Protein AF-A0AAV6YDJ7-F1 (afdb_monomer)

Structure (mmCIF, N/CA/C/O backbone):
data_AF-A0AAV6YDJ7-F1
#
_entry.id   AF-A0AAV6YDJ7-F1
#
loop_
_atom_site.group_PDB
_atom_site.id
_atom_site.type_symbol
_atom_site.label_atom_id
_atom_site.label_alt_id
_atom_site.label_comp_id
_atom_site.label_asym_id
_atom_site.label_entity_id
_atom_site.label_seq_id
_atom_site.pdbx_PDB_ins_code
_atom_site.Cartn_x
_atom_site.Cartn_y
_atom_site.Cartn_z
_atom_site.occupancy
_atom_site.B_iso_or_equiv
_atom_site.auth_seq_id
_atom_site.auth_comp_id
_atom_site.auth_asym_id
_atom_site.auth_atom_id
_atom_site.pdbx_PDB_model_num
ATOM 1 N N . MET A 1 1 ? 28.295 -20.569 -13.946 1.00 47.78 1 MET A N 1
ATOM 2 C CA . MET A 1 1 ? 28.228 -19.165 -14.421 1.00 47.78 1 MET A CA 1
ATOM 3 C C . MET A 1 1 ? 26.768 -18.734 -14.676 1.00 47.78 1 MET A C 1
ATOM 5 O O . MET A 1 1 ? 26.468 -18.229 -15.743 1.00 47.78 1 MET A O 1
ATOM 9 N N . SER A 1 2 ? 25.835 -18.921 -13.730 1.00 57.56 2 SER A N 1
ATOM 10 C CA . SER A 1 2 ? 24.381 -18.709 -13.952 1.00 57.56 2 SER A CA 1
ATOM 11 C C . SER A 1 2 ? 23.786 -17.489 -13.227 1.00 57.56 2 SER A C 1
ATOM 13 O O . SER A 1 2 ? 22.627 -17.145 -13.434 1.00 57.56 2 SER A O 1
ATOM 15 N N . ASN A 1 3 ? 24.565 -16.791 -12.397 1.00 59.97 3 ASN A N 1
ATOM 16 C CA . ASN A 1 3 ? 24.047 -15.694 -11.567 1.00 59.97 3 ASN A CA 1
ATOM 17 C C . ASN A 1 3 ? 23.856 -14.368 -12.330 1.00 59.97 3 ASN A C 1
ATOM 19 O O . ASN A 1 3 ? 23.142 -13.484 -11.859 1.00 59.97 3 ASN A O 1
ATOM 23 N N . ASN A 1 4 ? 24.476 -14.211 -13.505 1.00 61.59 4 ASN A N 1
ATOM 24 C CA . ASN A 1 4 ? 24.482 -12.939 -14.233 1.00 61.59 4 ASN A CA 1
ATOM 25 C C . ASN A 1 4 ? 23.185 -12.685 -15.025 1.00 61.59 4 ASN A C 1
ATO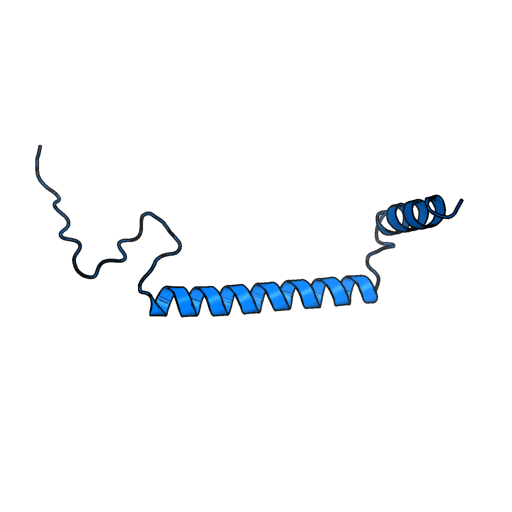M 27 O O . ASN A 1 4 ? 22.723 -11.547 -15.101 1.00 61.59 4 ASN A O 1
ATOM 31 N N . GLU A 1 5 ? 22.551 -13.730 -15.565 1.00 61.47 5 GLU A N 1
ATOM 32 C CA . GLU A 1 5 ? 21.331 -13.571 -16.371 1.00 61.47 5 GLU A CA 1
ATOM 33 C C . GLU A 1 5 ? 20.142 -13.094 -15.533 1.00 61.47 5 GLU A C 1
ATOM 35 O O . GLU A 1 5 ? 19.422 -12.176 -15.928 1.00 61.47 5 GLU A O 1
ATOM 40 N N . ASN A 1 6 ? 20.009 -13.615 -14.311 1.00 65.44 6 ASN A N 1
ATOM 41 C CA . ASN A 1 6 ? 18.994 -13.160 -13.360 1.00 65.44 6 ASN A CA 1
ATOM 42 C C . ASN A 1 6 ? 19.191 -11.687 -12.968 1.00 65.44 6 ASN A C 1
ATOM 44 O O . ASN A 1 6 ? 18.223 -10.934 -12.842 1.00 65.44 6 ASN A O 1
ATOM 48 N N . ALA A 1 7 ? 20.442 -11.237 -12.826 1.00 72.69 7 ALA A N 1
ATOM 49 C CA . ALA A 1 7 ? 20.753 -9.839 -12.533 1.00 72.69 7 ALA A CA 1
ATOM 50 C C . ALA A 1 7 ? 20.449 -8.907 -13.722 1.00 72.69 7 ALA A C 1
ATOM 52 O O . ALA A 1 7 ? 19.992 -7.775 -13.524 1.00 72.69 7 ALA A O 1
ATOM 53 N N . ALA A 1 8 ? 20.677 -9.368 -14.955 1.00 77.00 8 ALA A N 1
ATOM 54 C CA . ALA A 1 8 ? 20.321 -8.643 -16.172 1.00 77.00 8 ALA A CA 1
ATOM 55 C C . ALA A 1 8 ? 18.796 -8.526 -16.340 1.00 77.00 8 ALA A C 1
ATOM 57 O O . ALA A 1 8 ? 18.293 -7.423 -16.563 1.00 77.00 8 ALA A O 1
ATOM 58 N N . ALA A 1 9 ? 18.053 -9.615 -16.126 1.00 78.38 9 ALA A N 1
ATOM 59 C CA . ALA A 1 9 ? 16.590 -9.622 -16.160 1.00 78.38 9 ALA A CA 1
ATOM 60 C C . ALA A 1 9 ? 15.978 -8.709 -15.081 1.00 78.38 9 ALA A C 1
ATOM 62 O O . ALA A 1 9 ? 15.077 -7.916 -15.362 1.00 78.38 9 ALA A O 1
ATOM 63 N N . ALA A 1 10 ? 16.523 -8.731 -13.859 1.00 84.19 10 ALA A N 1
ATOM 64 C CA . ALA A 1 10 ? 16.083 -7.846 -12.782 1.00 84.19 10 ALA A CA 1
ATOM 65 C C . ALA A 1 10 ? 16.323 -6.360 -13.104 1.00 84.19 10 ALA A C 1
ATOM 67 O O . ALA A 1 10 ? 15.483 -5.516 -12.790 1.00 84.19 10 ALA A O 1
ATOM 68 N N . ARG A 1 11 ? 17.456 -6.023 -13.739 1.00 89.44 11 ARG A N 1
ATOM 69 C CA . ARG A 1 11 ? 17.729 -4.660 -14.226 1.00 89.44 11 ARG A CA 1
ATOM 70 C C . ARG A 1 11 ? 16.769 -4.256 -15.341 1.00 89.44 11 ARG A C 1
ATOM 72 O O . ARG A 1 11 ? 16.239 -3.148 -15.297 1.00 89.44 11 ARG A O 1
ATOM 79 N N . LEU A 1 12 ? 16.505 -5.151 -16.289 1.00 88.00 12 LEU A N 1
ATOM 80 C CA . LEU A 1 12 ? 15.602 -4.893 -17.409 1.00 88.00 12 LEU A CA 1
ATOM 81 C C . LEU A 1 12 ? 14.170 -4.607 -16.938 1.00 88.00 12 LEU A C 1
ATOM 83 O O . LEU A 1 12 ? 13.544 -3.665 -17.419 1.00 88.00 12 LEU A O 1
ATOM 87 N N . ASN A 1 13 ? 13.677 -5.343 -15.940 1.00 88.94 13 ASN A N 1
ATOM 88 C CA . ASN A 1 13 ? 12.347 -5.117 -15.369 1.00 88.94 13 ASN A CA 1
ATOM 89 C C . ASN A 1 13 ? 12.214 -3.748 -14.675 1.00 88.94 13 ASN A C 1
ATOM 91 O O . ASN A 1 13 ? 11.112 -3.214 -14.570 1.00 88.94 13 ASN A O 1
ATOM 95 N N . ARG A 1 14 ? 13.326 -3.133 -14.251 1.00 90.75 14 ARG A N 1
ATOM 96 C CA . ARG A 1 14 ? 13.338 -1.776 -13.677 1.00 90.75 14 ARG A CA 1
ATOM 97 C C . ARG A 1 14 ? 13.394 -0.664 -14.726 1.00 90.75 14 ARG A C 1
ATOM 99 O O . ARG A 1 14 ? 13.190 0.497 -14.383 1.00 90.75 14 ARG A O 1
ATOM 106 N N . PHE A 1 15 ? 13.666 -0.981 -15.992 1.00 93.19 15 PHE A N 1
ATOM 107 C CA . PHE A 1 15 ? 13.751 0.026 -17.043 1.00 93.19 15 PHE A CA 1
ATOM 108 C C . PHE A 1 15 ? 12.360 0.475 -17.508 1.00 93.19 15 PHE A C 1
ATOM 110 O O . PHE A 1 15 ? 11.551 -0.322 -17.999 1.00 93.19 15 PHE A O 1
ATOM 117 N N . LYS A 1 16 ? 12.100 1.784 -17.408 1.00 94.00 16 LYS A N 1
ATOM 118 C CA . LYS A 1 16 ? 10.842 2.432 -17.813 1.00 94.00 16 LYS A CA 1
ATOM 119 C C . LYS A 1 16 ? 9.617 1.729 -17.202 1.00 94.00 16 LYS A C 1
ATOM 121 O O . LYS A 1 16 ? 9.396 1.799 -15.999 1.00 94.00 16 LYS A O 1
ATOM 126 N N . ASN A 1 17 ? 8.815 1.063 -18.035 1.00 93.19 17 ASN A N 1
ATOM 127 C CA . ASN A 1 17 ? 7.605 0.340 -17.640 1.00 93.19 17 ASN A CA 1
ATOM 128 C C . ASN A 1 17 ? 7.690 -1.164 -17.952 1.00 93.19 17 ASN A C 1
ATOM 130 O O . ASN A 1 17 ? 6.678 -1.849 -17.852 1.00 93.19 17 ASN A O 1
ATOM 134 N N . LYS A 1 18 ? 8.866 -1.693 -18.332 1.00 91.56 18 LYS A N 1
ATOM 135 C CA . LYS A 1 18 ? 8.997 -3.085 -18.796 1.00 91.56 18 LYS A CA 1
ATOM 136 C C . LYS A 1 18 ? 8.573 -4.103 -17.734 1.00 91.56 18 LYS A C 1
ATOM 138 O O . LYS A 1 18 ? 7.930 -5.082 -18.087 1.00 91.56 18 LYS A O 1
ATOM 143 N N . GLY A 1 19 ? 8.873 -3.847 -16.461 1.00 90.88 19 GLY A N 1
ATOM 144 C CA . GLY A 1 19 ? 8.450 -4.701 -15.348 1.00 90.88 19 GLY A CA 1
ATOM 145 C C . GLY A 1 19 ? 7.047 -4.422 -14.814 1.00 90.88 19 GLY A C 1
ATOM 146 O O . GLY A 1 19 ? 6.657 -5.051 -13.842 1.00 90.88 19 GLY A O 1
ATOM 147 N N . LYS A 1 20 ? 6.269 -3.499 -15.397 1.00 92.69 20 LYS A N 1
ATOM 148 C CA . LYS A 1 20 ? 4.851 -3.299 -15.034 1.00 92.69 20 LYS A CA 1
ATOM 149 C C . LYS A 1 20 ? 3.946 -4.220 -15.856 1.00 92.69 20 LYS A C 1
ATOM 151 O O . LYS A 1 20 ? 2.950 -3.780 -16.428 1.00 92.69 20 LYS A O 1
ATOM 156 N N . ASP A 1 21 ? 4.328 -5.486 -15.959 1.00 92.88 21 ASP A N 1
ATOM 157 C CA . ASP A 1 21 ? 3.538 -6.494 -16.654 1.00 92.88 21 ASP A CA 1
ATOM 158 C C . ASP A 1 21 ? 2.346 -6.970 -15.804 1.00 92.88 21 ASP A C 1
ATOM 160 O O . ASP A 1 21 ? 2.169 -6.597 -14.640 1.00 92.88 21 ASP A O 1
ATOM 164 N N . SER A 1 22 ? 1.483 -7.791 -16.402 1.00 94.81 22 SER A N 1
ATOM 165 C CA . SER A 1 22 ? 0.281 -8.299 -15.737 1.00 94.81 22 SER A CA 1
ATOM 166 C C . SER A 1 22 ? 0.590 -9.163 -14.509 1.00 94.81 22 SER A C 1
ATOM 168 O O . SER A 1 22 ? -0.209 -9.194 -13.569 1.00 94.81 22 SER A O 1
ATOM 170 N N . THR A 1 23 ? 1.741 -9.836 -14.482 1.00 94.38 23 THR A N 1
ATOM 171 C CA . THR A 1 23 ? 2.177 -10.676 -13.366 1.00 94.38 23 THR A CA 1
ATOM 172 C C . THR A 1 23 ? 2.628 -9.816 -12.193 1.00 94.38 23 THR A C 1
ATOM 174 O O . THR A 1 23 ? 2.152 -10.033 -11.078 1.00 94.38 23 THR A O 1
ATOM 177 N N . GLU A 1 24 ? 3.439 -8.785 -12.431 1.00 94.00 24 GLU A N 1
ATOM 178 C CA . GLU A 1 24 ? 3.832 -7.825 -11.396 1.00 94.00 24 GLU A CA 1
ATOM 179 C C . GLU A 1 24 ? 2.623 -7.040 -10.870 1.00 94.00 24 GLU A C 1
ATOM 181 O O . GLU A 1 24 ? 2.458 -6.879 -9.661 1.00 94.00 24 GLU A O 1
ATOM 186 N N . MET A 1 25 ? 1.711 -6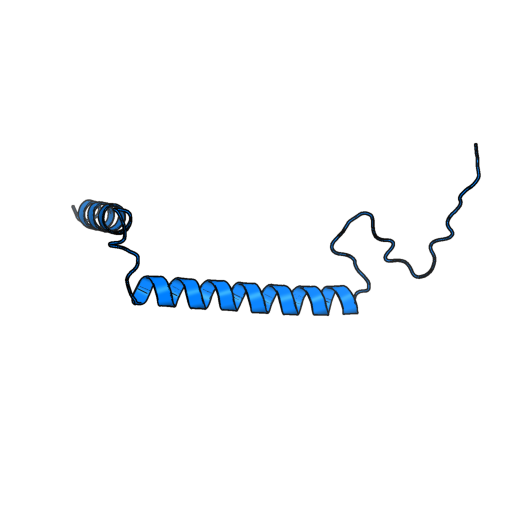.607 -11.746 1.00 96.19 25 MET A N 1
ATOM 187 C CA . MET A 1 25 ? 0.489 -5.915 -11.318 1.00 96.19 25 MET A CA 1
ATOM 188 C C . MET A 1 25 ? -0.432 -6.819 -10.487 1.00 96.19 25 MET A C 1
ATOM 190 O O . MET A 1 25 ? -1.055 -6.355 -9.527 1.00 96.19 25 MET A O 1
ATOM 194 N N . ARG A 1 26 ? -0.500 -8.119 -10.805 1.00 97.75 26 ARG A N 1
ATOM 195 C CA . ARG A 1 26 ? -1.199 -9.115 -9.979 1.00 97.75 26 ARG A CA 1
ATOM 196 C C . ARG A 1 26 ? -0.517 -9.278 -8.621 1.00 97.75 26 ARG A C 1
ATOM 198 O O . ARG A 1 26 ? -1.215 -9.263 -7.609 1.00 97.75 26 ARG A O 1
ATOM 205 N N . ARG A 1 27 ? 0.817 -9.382 -8.591 1.00 97.06 27 ARG A N 1
ATOM 206 C CA . ARG A 1 27 ? 1.616 -9.483 -7.358 1.00 97.06 27 ARG A CA 1
ATOM 207 C C . ARG A 1 27 ? 1.333 -8.301 -6.429 1.00 97.06 27 ARG A C 1
ATOM 209 O O . ARG A 1 27 ? 0.879 -8.512 -5.309 1.00 97.06 27 ARG A O 1
ATOM 216 N N . ARG A 1 28 ? 1.449 -7.069 -6.938 1.00 97.12 28 ARG A N 1
ATOM 217 C CA . ARG A 1 28 ? 1.138 -5.837 -6.190 1.00 97.12 28 ARG A CA 1
ATOM 218 C C . ARG A 1 28 ? -0.292 -5.808 -5.667 1.00 97.12 28 ARG A C 1
ATOM 220 O O . ARG A 1 28 ? -0.525 -5.436 -4.523 1.00 97.12 28 ARG A O 1
ATOM 227 N N . ARG A 1 29 ? -1.270 -6.224 -6.481 1.00 98.19 29 ARG A N 1
ATOM 228 C CA . ARG A 1 29 ? -2.673 -6.292 -6.047 1.00 98.19 29 ARG A CA 1
ATOM 229 C C . ARG A 1 29 ? -2.839 -7.229 -4.854 1.00 98.19 29 ARG A C 1
ATOM 231 O O . ARG A 1 29 ? -3.564 -6.888 -3.923 1.00 98.19 29 ARG A O 1
ATOM 238 N N . VAL A 1 30 ? -2.196 -8.395 -4.875 1.00 98.31 30 VAL A N 1
ATOM 239 C CA . VAL A 1 30 ? -2.249 -9.347 -3.757 1.00 98.31 30 VAL A CA 1
ATOM 240 C C . VAL A 1 30 ? -1.603 -8.750 -2.507 1.00 98.31 30 VAL A C 1
ATOM 242 O O . VAL A 1 30 ? -2.223 -8.806 -1.448 1.00 98.31 30 VAL A O 1
ATOM 245 N N . GLU A 1 31 ? -0.429 -8.127 -2.632 1.00 97.94 31 GLU A N 1
ATOM 246 C CA . GLU A 1 31 ? 0.268 -7.472 -1.513 1.00 97.94 31 GLU A CA 1
ATOM 247 C C . GLU A 1 31 ? -0.605 -6.414 -0.834 1.00 97.94 31 GLU A C 1
ATOM 249 O O . GLU A 1 31 ? -0.865 -6.512 0.365 1.00 97.94 31 GLU A O 1
ATOM 254 N N 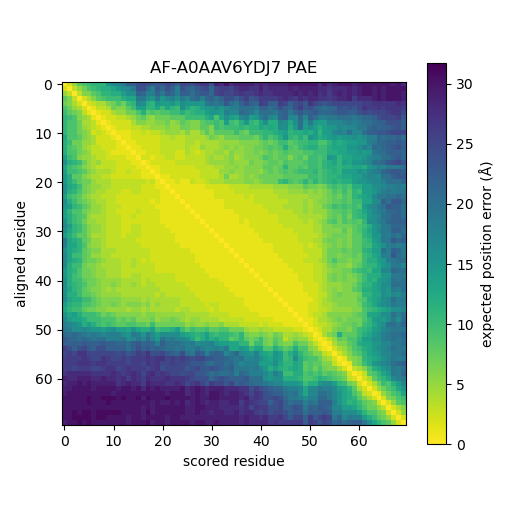. VAL A 1 32 ? -1.165 -5.488 -1.618 1.00 98.44 32 VAL A N 1
ATOM 255 C CA . VAL A 1 32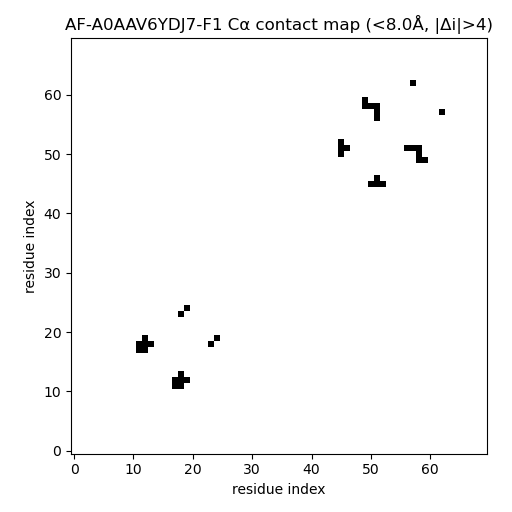 ? -2.059 -4.433 -1.115 1.00 98.44 32 VAL A CA 1
ATOM 256 C C . VAL A 1 32 ? -3.294 -5.025 -0.429 1.00 98.44 32 VAL A C 1
ATOM 258 O O . VAL A 1 32 ? -3.723 -4.553 0.620 1.00 98.44 32 VAL A O 1
ATOM 261 N N . ASN A 1 33 ? -3.875 -6.095 -0.981 1.00 98.19 33 ASN A N 1
ATOM 262 C CA . ASN A 1 33 ? -5.023 -6.754 -0.354 1.00 98.19 33 ASN A CA 1
ATOM 263 C C . ASN A 1 33 ? -4.660 -7.434 0.974 1.00 98.19 33 ASN A C 1
ATOM 265 O O . ASN A 1 33 ? -5.490 -7.483 1.881 1.00 98.19 33 ASN A O 1
ATOM 269 N N . VAL A 1 34 ? -3.457 -7.999 1.100 1.00 98.50 34 VAL A N 1
ATOM 270 C CA . VAL A 1 34 ? -2.986 -8.586 2.362 1.00 98.50 34 VAL A CA 1
ATOM 271 C C . VAL A 1 34 ? -2.782 -7.496 3.408 1.00 98.50 34 VAL A C 1
ATOM 273 O O . VAL A 1 34 ? -3.268 -7.649 4.527 1.00 98.50 34 VAL A O 1
ATOM 276 N N . GLU A 1 35 ? -2.131 -6.396 3.041 1.00 98.06 35 GLU A N 1
ATOM 277 C CA . GLU A 1 35 ? -1.928 -5.241 3.917 1.00 98.06 35 GLU A CA 1
ATOM 278 C C . GLU A 1 35 ? -3.262 -4.664 4.405 1.00 98.06 35 GLU A C 1
ATOM 280 O O . GLU A 1 35 ? -3.471 -4.528 5.609 1.00 98.06 35 GLU A O 1
ATOM 285 N N . LEU A 1 36 ? -4.227 -4.471 3.501 1.00 98.38 36 LEU A N 1
ATOM 286 C CA . LEU A 1 36 ? -5.559 -3.978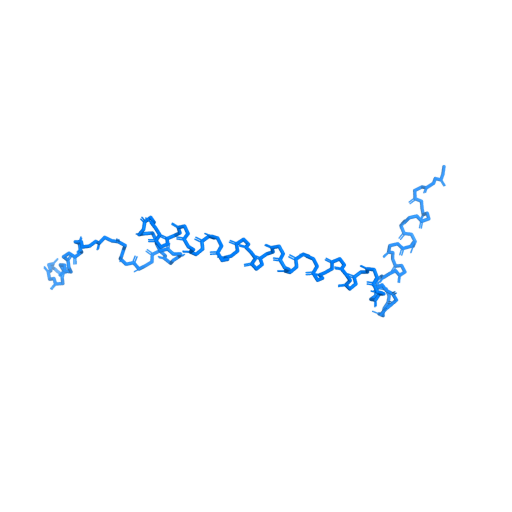 3.852 1.00 98.38 36 LEU A CA 1
ATOM 287 C C . LEU A 1 36 ? -6.303 -4.911 4.820 1.00 98.38 36 LEU A C 1
ATOM 289 O O . LEU A 1 36 ? -7.000 -4.450 5.724 1.00 98.38 36 LEU A O 1
ATOM 293 N N . ARG A 1 37 ? -6.178 -6.235 4.651 1.00 98.38 37 ARG A N 1
ATOM 294 C CA . ARG A 1 37 ? -6.783 -7.206 5.578 1.00 98.38 37 ARG A CA 1
ATOM 295 C C . ARG A 1 37 ? -6.109 -7.185 6.946 1.00 98.38 37 ARG A C 1
ATOM 297 O O . ARG A 1 37 ? -6.812 -7.309 7.946 1.00 98.38 37 ARG A O 1
ATOM 304 N N . LYS A 1 38 ? -4.781 -7.042 6.992 1.00 98.19 38 LYS A N 1
ATOM 305 C CA . LYS A 1 38 ? -4.031 -6.907 8.248 1.00 98.19 38 LYS A CA 1
ATOM 306 C C . LYS A 1 38 ? -4.441 -5.634 8.981 1.00 98.19 38 LYS A C 1
ATOM 308 O O . LYS A 1 38 ? -4.924 -5.750 10.095 1.00 98.19 38 LYS A O 1
ATOM 313 N N . ALA A 1 39 ? -4.431 -4.483 8.308 1.00 96.38 39 ALA A N 1
ATOM 314 C CA . ALA A 1 39 ? -4.863 -3.211 8.886 1.00 96.38 39 ALA A CA 1
ATOM 315 C C . ALA A 1 39 ? -6.282 -3.283 9.481 1.00 96.38 39 ALA A C 1
ATOM 317 O O . ALA A 1 39 ? -6.508 -2.848 10.605 1.00 96.38 39 ALA A O 1
ATOM 318 N N . LYS A 1 40 ? -7.235 -3.909 8.772 1.00 97.25 40 LYS A N 1
ATOM 319 C CA . LYS A 1 40 ? -8.601 -4.121 9.288 1.00 97.25 40 LYS A CA 1
ATOM 320 C C . LYS A 1 40 ? -8.649 -5.033 10.517 1.00 97.25 40 LYS A C 1
ATOM 322 O O . LYS A 1 40 ? -9.432 -4.785 11.431 1.00 97.25 40 LYS A O 1
ATOM 327 N N . LYS A 1 41 ? -7.856 -6.108 10.527 1.00 97.44 41 LYS A N 1
ATOM 328 C CA . LYS A 1 41 ? -7.756 -7.015 11.679 1.00 97.44 41 LYS A CA 1
ATOM 329 C C . LYS A 1 41 ? -7.128 -6.302 12.877 1.00 97.44 41 LYS A C 1
ATOM 331 O O . LYS A 1 41 ? -7.629 -6.460 13.986 1.00 97.44 41 LYS A O 1
ATOM 336 N N . ASP A 1 42 ? -6.070 -5.536 12.647 1.00 95.25 42 ASP A N 1
ATOM 337 C CA . ASP A 1 42 ? -5.335 -4.830 13.691 1.00 95.25 42 ASP A CA 1
ATOM 338 C C . ASP A 1 42 ? -6.206 -3.737 14.318 1.00 95.25 42 ASP A C 1
ATOM 340 O O . ASP A 1 42 ? -6.326 -3.707 15.538 1.00 95.25 42 ASP A O 1
ATOM 344 N N . ASP A 1 43 ? -6.928 -2.944 13.518 1.00 93.81 43 ASP A N 1
ATOM 345 C CA . ASP A 1 43 ? -7.916 -1.965 14.003 1.00 93.81 43 ASP A CA 1
ATOM 346 C C . ASP A 1 43 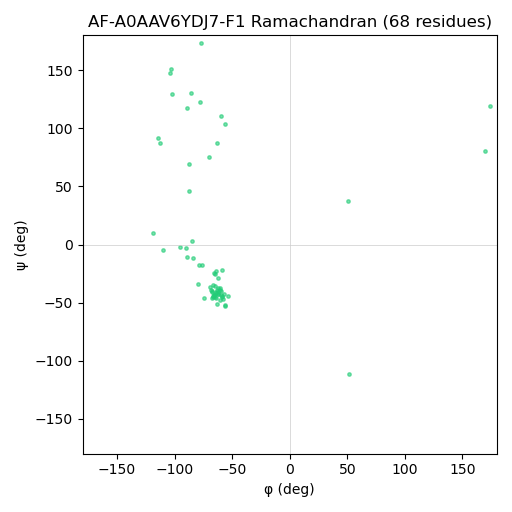? -9.032 -2.623 14.838 1.00 93.81 43 ASP A C 1
ATOM 348 O O . ASP A 1 43 ? -9.363 -2.167 15.934 1.00 93.81 43 ASP A O 1
ATOM 352 N N . GLN A 1 44 ? -9.583 -3.749 14.372 1.00 95.88 44 GLN A N 1
ATOM 353 C CA . GLN A 1 44 ? -10.594 -4.487 15.134 1.00 95.88 44 GLN A CA 1
ATOM 354 C C . GLN A 1 44 ? -10.042 -4.998 16.473 1.00 95.88 44 GLN A C 1
ATOM 356 O O . GLN A 1 44 ? -10.729 -4.950 17.495 1.00 95.88 44 GLN A O 1
ATOM 361 N N . LEU A 1 45 ? -8.817 -5.520 16.476 1.00 94.44 45 LEU A N 1
ATOM 362 C CA . LEU A 1 45 ? -8.168 -6.041 17.673 1.00 94.44 45 LEU A CA 1
ATOM 363 C C . LEU A 1 45 ? -7.848 -4.927 18.673 1.00 94.44 45 LEU A C 1
ATOM 365 O O . LEU A 1 45 ? -8.045 -5.105 19.873 1.00 94.44 45 LEU A O 1
ATOM 369 N N . LEU A 1 46 ? -7.387 -3.789 18.162 1.00 91.81 46 LEU A N 1
ATOM 370 C CA . LEU A 1 46 ? -7.059 -2.585 18.908 1.00 91.81 46 LEU A CA 1
ATOM 371 C C . LEU A 1 46 ? -8.298 -2.048 19.644 1.00 91.81 46 LEU A C 1
ATOM 373 O O . LEU A 1 46 ? -8.266 -1.886 20.865 1.00 91.81 46 LEU A O 1
ATOM 377 N N . LYS A 1 47 ? -9.432 -1.957 18.937 1.00 90.81 47 LYS A N 1
ATOM 378 C CA . LYS A 1 47 ? -10.747 -1.629 19.513 1.00 90.81 47 LYS A CA 1
ATOM 379 C C . LYS A 1 47 ? -11.185 -2.613 20.595 1.00 90.81 47 LYS A C 1
ATOM 381 O O . LYS A 1 47 ? -11.639 -2.197 21.649 1.00 90.81 47 LYS A O 1
ATOM 386 N N . ARG A 1 48 ? -11.020 -3.925 20.378 1.00 92.94 48 ARG A N 1
ATOM 387 C CA . ARG A 1 48 ? -11.381 -4.953 21.380 1.00 92.94 48 ARG A CA 1
ATOM 388 C C . ARG A 1 48 ? -10.530 -4.901 22.647 1.00 92.94 48 ARG A C 1
ATOM 390 O O . ARG A 1 48 ? -10.962 -5.408 23.676 1.00 92.94 48 ARG A O 1
ATOM 397 N N . ARG A 1 49 ? -9.313 -4.365 22.557 1.00 92.62 49 ARG A N 1
ATOM 398 C CA . ARG A 1 49 ? -8.384 -4.231 23.684 1.00 92.62 49 ARG A CA 1
ATOM 399 C C . ARG A 1 49 ? -8.455 -2.861 24.353 1.00 92.62 49 ARG A C 1
ATOM 401 O O . ARG A 1 49 ? -7.745 -2.668 25.329 1.00 92.62 49 ARG A O 1
ATOM 408 N N . ASN A 1 50 ? -9.277 -1.940 23.842 1.00 87.81 50 ASN A N 1
ATOM 409 C CA . ASN A 1 50 ? -9.288 -0.533 24.245 1.00 87.81 50 ASN A CA 1
ATOM 410 C C . ASN A 1 50 ? -7.884 0.086 24.214 1.00 87.81 50 ASN A C 1
ATOM 412 O O . ASN A 1 50 ? -7.527 0.844 25.100 1.00 87.81 50 ASN A O 1
ATOM 416 N N . VAL A 1 51 ? -7.061 -0.276 23.231 1.00 85.12 51 VAL A N 1
ATOM 417 C CA . VAL A 1 51 ? -5.733 0.323 23.045 1.00 85.12 51 VAL A CA 1
ATOM 418 C C . VAL A 1 51 ? -5.833 1.308 21.882 1.00 85.12 51 VAL A C 1
ATOM 420 O O . VAL A 1 51 ? -6.670 1.138 21.006 1.00 85.12 51 VAL A O 1
ATOM 423 N N . SER A 1 52 ? -5.023 2.358 21.881 1.00 82.00 52 SER A N 1
ATOM 424 C CA . SER A 1 52 ? -4.956 3.358 20.818 1.00 82.00 52 SER A CA 1
ATOM 425 C C . SER A 1 52 ? -3.702 3.118 19.982 1.00 82.00 52 SER A C 1
ATOM 427 O O . SER A 1 52 ? -2.682 2.662 20.498 1.00 82.00 52 SER A O 1
ATOM 429 N N . SER A 1 53 ? -3.765 3.421 18.686 1.00 75.50 53 SER A N 1
ATOM 430 C CA . SER A 1 53 ? -2.589 3.454 17.812 1.00 75.50 53 SER A CA 1
ATOM 431 C C . SER A 1 53 ? -1.742 4.711 18.025 1.00 75.50 53 SER A C 1
ATOM 433 O O . SER A 1 53 ? -0.588 4.743 17.604 1.00 75.50 53 SER A O 1
ATOM 435 N N . PHE A 1 54 ? -2.314 5.741 18.653 1.00 74.06 54 PHE A N 1
ATOM 436 C CA . PHE A 1 54 ? -1.655 6.997 18.985 1.00 74.06 54 PHE A CA 1
ATOM 437 C C . PHE A 1 54 ? -1.286 7.027 20.475 1.00 74.06 54 PHE A C 1
ATOM 439 O O . PHE A 1 54 ? -2.152 6.776 21.315 1.00 74.06 54 PHE A O 1
ATOM 446 N N . PRO A 1 55 ? -0.030 7.356 20.822 1.00 65.50 55 PRO A N 1
ATOM 447 C CA . PRO A 1 55 ? 0.436 7.346 22.209 1.00 65.50 55 PRO A CA 1
ATOM 448 C C . PRO A 1 55 ? -0.259 8.390 23.096 1.00 65.50 55 PRO A C 1
ATOM 450 O O . PRO A 1 55 ? -0.363 8.176 24.300 1.00 65.50 55 PRO A O 1
ATOM 453 N N . ASP A 1 56 ? -0.774 9.475 22.509 1.00 65.62 56 ASP A N 1
ATOM 454 C CA . ASP A 1 56 ? -1.385 10.588 23.248 1.00 65.62 56 ASP A CA 1
ATOM 455 C C . ASP A 1 56 ? -2.895 10.427 23.480 1.00 65.62 56 ASP A C 1
ATOM 457 O O . ASP A 1 56 ? -3.514 11.274 24.128 1.00 65.62 56 ASP A O 1
ATOM 461 N N . GLU A 1 57 ? -3.518 9.363 22.958 1.00 65.44 57 GLU A N 1
ATOM 462 C CA . GLU A 1 57 ? -4.953 9.164 23.145 1.00 65.44 57 GLU A CA 1
ATOM 463 C C . GLU A 1 57 ? -5.229 8.358 24.424 1.00 65.44 57 GLU A C 1
ATOM 465 O O . GLU A 1 57 ? -4.801 7.202 24.535 1.00 65.44 57 GLU A O 1
ATOM 470 N N . PRO A 1 58 ? -5.933 8.952 25.404 1.00 63.72 58 PRO A N 1
ATOM 471 C CA . PRO A 1 58 ? -6.284 8.290 26.650 1.00 63.72 58 PRO A CA 1
ATOM 472 C C . PRO A 1 58 ? -7.132 7.039 26.381 1.00 63.72 58 PRO A C 1
ATOM 474 O O . PRO A 1 58 ? -8.284 7.121 25.968 1.00 63.72 58 PRO A O 1
ATOM 477 N N . THR A 1 59 ? -6.551 5.865 26.621 1.00 65.25 59 THR A N 1
ATOM 478 C CA . THR A 1 59 ? -7.188 4.546 26.444 1.00 65.25 59 THR A CA 1
ATOM 479 C C . THR A 1 59 ? -7.917 4.057 27.696 1.00 65.25 59 THR A C 1
ATOM 481 O O . THR A 1 59 ? -8.667 3.080 27.652 1.00 65.25 59 THR A O 1
ATOM 484 N N . SER A 1 60 ? -7.708 4.744 28.824 1.00 63.72 60 SER A N 1
ATOM 485 C CA . SER A 1 60 ? -8.321 4.427 30.111 1.00 63.72 60 SER A CA 1
ATOM 486 C C . SER A 1 60 ? -9.708 5.076 30.235 1.00 63.72 60 SER A C 1
ATOM 488 O O . SER A 1 60 ? -9.819 6.291 30.067 1.00 63.72 60 SER A O 1
ATOM 490 N N . PRO A 1 61 ? -10.761 4.325 30.622 1.00 63.09 61 PRO A N 1
ATOM 491 C CA . PRO A 1 61 ? -12.068 4.890 30.979 1.00 63.09 61 PRO A CA 1
ATOM 492 C C . PRO A 1 61 ? -12.013 5.886 32.150 1.00 63.09 61 PRO A C 1
ATOM 494 O O . PRO A 1 61 ? -12.904 6.717 32.299 1.00 63.09 61 PRO A O 1
ATOM 497 N N . LEU A 1 62 ? -10.973 5.800 32.984 1.00 57.31 62 LEU A N 1
ATOM 498 C CA . LEU A 1 62 ? -10.689 6.715 34.085 1.00 57.31 62 LEU A CA 1
ATOM 499 C C . LEU A 1 62 ? -9.418 7.483 33.740 1.00 57.31 62 LEU A C 1
ATOM 501 O O . LEU A 1 62 ? -8.314 7.068 34.091 1.00 57.31 62 LEU A O 1
ATOM 505 N N . GLN A 1 63 ? -9.564 8.594 33.030 1.00 56.38 63 GLN A N 1
ATOM 506 C CA . GLN A 1 63 ? -8.542 9.628 33.050 1.00 56.3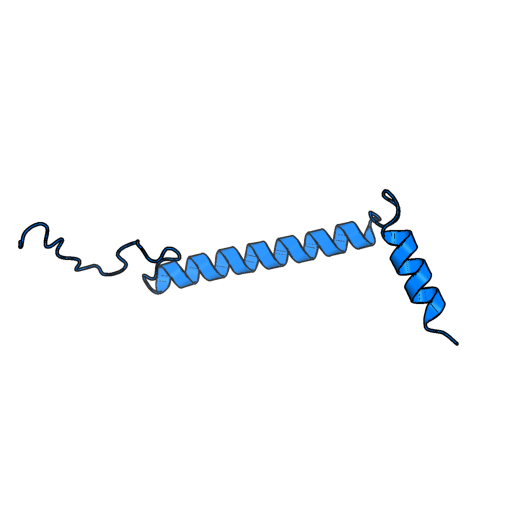8 63 GLN A CA 1
ATOM 507 C C . GLN A 1 63 ? -9.153 10.855 33.708 1.00 56.38 63 GLN A C 1
ATOM 509 O O . GLN A 1 63 ? -9.791 11.688 33.065 1.00 56.38 63 GLN A O 1
ATOM 514 N N . GLU A 1 64 ? -8.974 10.934 35.029 1.00 52.72 64 GLU A N 1
ATOM 515 C CA . GLU A 1 64 ? -9.068 12.198 3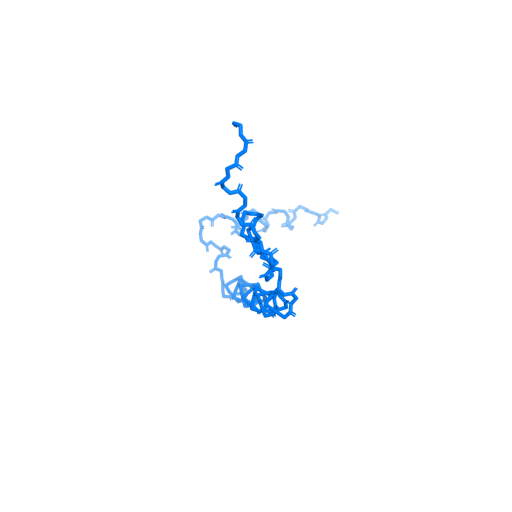5.741 1.00 52.72 64 GLU A CA 1
ATOM 516 C C . GLU A 1 64 ? -8.065 13.146 35.085 1.00 52.72 64 GLU A C 1
ATOM 518 O O . GLU A 1 64 ? -6.848 13.029 35.248 1.00 52.72 64 GLU A O 1
ATOM 523 N N . LYS A 1 65 ? -8.581 14.070 34.275 1.00 54.75 65 LYS A N 1
ATOM 524 C CA . LYS A 1 65 ? -7.842 15.259 33.881 1.00 54.75 65 LYS A CA 1
ATOM 525 C C . LYS A 1 65 ? -7.578 16.050 35.160 1.00 54.75 65 LYS A C 1
ATOM 527 O O . LYS A 1 65 ? -8.358 16.929 35.507 1.00 54.75 65 LYS A O 1
ATOM 532 N N . ASN A 1 66 ? -6.480 15.758 35.851 1.00 59.59 66 ASN A N 1
ATOM 533 C CA . ASN A 1 66 ? -5.916 16.669 36.840 1.00 59.59 66 ASN A CA 1
ATOM 534 C C . ASN A 1 66 ? -5.326 17.873 36.089 1.00 59.59 66 ASN A C 1
ATOM 536 O O . ASN A 1 66 ? -4.122 17.992 35.890 1.00 59.59 66 ASN A O 1
ATOM 540 N N . GLN A 1 67 ? -6.214 18.749 35.616 1.00 60.12 67 GLN A N 1
ATOM 541 C CA . GLN A 1 67 ? -5.907 20.115 35.210 1.00 60.12 67 GLN A CA 1
ATOM 542 C C . GLN A 1 67 ? -6.012 21.008 36.451 1.00 60.12 67 GLN A C 1
ATOM 544 O O . GLN A 1 67 ? -6.981 21.744 36.590 1.00 60.12 67 GLN A O 1
ATOM 549 N N . ASN A 1 68 ? -5.080 20.856 37.398 1.00 56.66 68 ASN A N 1
ATOM 550 C CA . ASN A 1 68 ? -4.608 21.926 38.290 1.00 56.66 68 ASN A CA 1
ATOM 551 C C . ASN A 1 68 ? -3.651 21.368 39.348 1.00 56.66 68 ASN A C 1
ATOM 553 O O . ASN A 1 68 ? -4.056 20.573 40.193 1.00 56.66 68 ASN A O 1
ATOM 557 N N . GLY A 1 69 ? -2.409 21.855 39.357 1.00 54.62 69 GLY A N 1
ATOM 558 C CA . GLY A 1 69 ? -1.488 21.598 40.459 1.00 54.62 69 GLY A CA 1
ATOM 559 C C . GLY A 1 69 ? -0.048 22.025 40.190 1.00 54.62 69 GLY A C 1
ATOM 560 O O . GLY A 1 69 ? 0.780 21.151 39.962 1.00 54.62 69 GLY A O 1
ATOM 561 N N . GLN A 1 70 ? 0.204 23.333 40.357 1.00 39.91 70 GLN A N 1
ATOM 562 C CA . GLN A 1 70 ? 1.470 24.098 40.282 1.00 39.91 70 GLN A CA 1
ATOM 563 C C . GLN A 1 70 ? 1.804 24.706 38.915 1.00 39.91 70 GLN A C 1
ATOM 565 O O . GLN A 1 70 ? 2.060 23.954 37.953 1.00 39.91 70 GLN A O 1
#

Foldseek 3Di:
DPPVVVVVVVVQLPPDNNVVDPVVVVVVVVVVVVVVVVVVVVVVVCVVVLHDPDPPDDSDPDDPPPPDDD

Organism: Engystomops pustulosus (NCBI:txid76066)

Radius of gyration: 23.85 Å; Cα contacts (8 Å, |Δi|>4): 19; chains: 1; bounding box: 40×43×59 Å

pLDDT: mean 81.61, std 16.71, range [39.91, 98.5]

Solvent-accessible surface area (backbone atoms only — not comparable to full-atom values): 4394 Å² total; per-residue (Å²): 141,72,71,60,61,60,54,51,52,58,53,50,37,64,44,89,65,63,42,69,39,74,66,48,53,48,50,52,52,51,52,54,52,51,52,54,52,48,53,55,49,50,54,54,51,30,60,75,66,49,51,6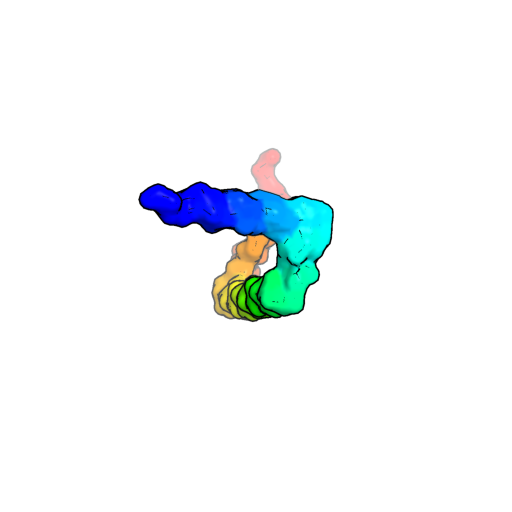0,97,49,92,86,52,84,53,56,97,78,68,83,78,79,85,77,87,133

Sequence (70 aa):
MSNNENAAAARLNRFKNKGKDSTEMRRRRVEVNVELRKAKKDDQLLKRRNVSSFPDEPTSPLQEKNQNGQ

Secondary structure (DSSP, 8-state):
--HHHHHHHHHHHTSTTTT-SHHHHHHHHHHHHHHHHHHHHHHHHHHHTT--SSTTS--SS---------

Mean predicted aligned error: 11.62 Å

InterPro domains:
  IPR002652 Importin-alpha, importin-beta-binding domain [PF01749] (11-67)
  IPR002652 Importin-alpha, importin-beta-binding domain [PS51214] (1-58)
  IPR016024 Armadillo-type fold [SSF48371] (10-61)
  IPR036975 Importin-alpha, importin-beta-binding domain superfamily [G3DSA:1.20.5.690] (9-52)